Protein AF-A0A3B9YR61-F1 (afdb_monomer)

Structure (mmCIF, N/CA/C/O backbone):
data_AF-A0A3B9YR61-F1
#
_entry.id   AF-A0A3B9YR61-F1
#
loop_
_atom_site.group_PDB
_atom_site.id
_atom_site.type_symbol
_atom_site.label_atom_id
_atom_site.label_alt_id
_atom_site.label_comp_id
_atom_site.label_asym_id
_atom_site.label_entity_id
_atom_site.label_seq_id
_atom_site.pdbx_PDB_ins_code
_atom_site.Cartn_x
_atom_site.Cartn_y
_atom_site.Cartn_z
_atom_site.occupancy
_atom_site.B_iso_or_equiv
_atom_site.auth_seq_id
_atom_site.auth_comp_id
_atom_site.auth_asym_id
_atom_site.auth_atom_id
_atom_site.pdbx_PDB_model_num
ATOM 1 N N . MET A 1 1 ? 7.381 -7.596 9.452 1.00 75.88 1 MET A N 1
ATOM 2 C CA . MET A 1 1 ? 6.130 -6.898 9.077 1.00 75.88 1 MET A CA 1
ATOM 3 C C . MET A 1 1 ? 6.450 -5.870 8.001 1.00 75.88 1 MET A C 1
ATOM 5 O O . MET A 1 1 ? 7.551 -5.331 8.020 1.00 75.88 1 MET A O 1
ATOM 9 N N . THR A 1 2 ? 5.560 -5.657 7.035 1.00 88.69 2 THR A N 1
ATOM 10 C CA . THR A 1 2 ? 5.848 -4.857 5.831 1.00 88.69 2 THR A CA 1
ATOM 11 C C . THR A 1 2 ? 5.557 -3.386 6.086 1.00 88.69 2 THR A C 1
ATOM 13 O O . THR A 1 2 ? 4.435 -3.070 6.453 1.00 88.69 2 THR A O 1
ATOM 16 N N . LYS A 1 3 ? 6.528 -2.495 5.864 1.00 94.69 3 LYS A N 1
ATOM 17 C CA . LYS A 1 3 ? 6.343 -1.039 5.952 1.00 94.69 3 LYS A CA 1
ATOM 18 C C . LYS A 1 3 ? 6.433 -0.417 4.569 1.00 94.69 3 LYS A C 1
ATOM 20 O O . LYS A 1 3 ? 7.372 -0.725 3.831 1.00 94.69 3 LYS A O 1
ATOM 25 N N . ILE A 1 4 ? 5.488 0.449 4.216 1.00 95.38 4 ILE A N 1
ATOM 26 C CA . ILE A 1 4 ? 5.514 1.113 2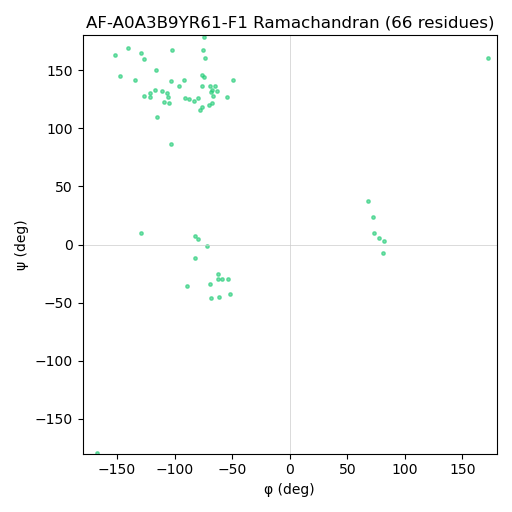.915 1.00 95.38 4 ILE A CA 1
ATOM 27 C C . ILE A 1 4 ? 6.540 2.244 2.968 1.00 95.38 4 ILE A C 1
ATOM 29 O O . ILE A 1 4 ? 6.423 3.208 3.715 1.00 95.38 4 ILE A O 1
ATOM 33 N N . 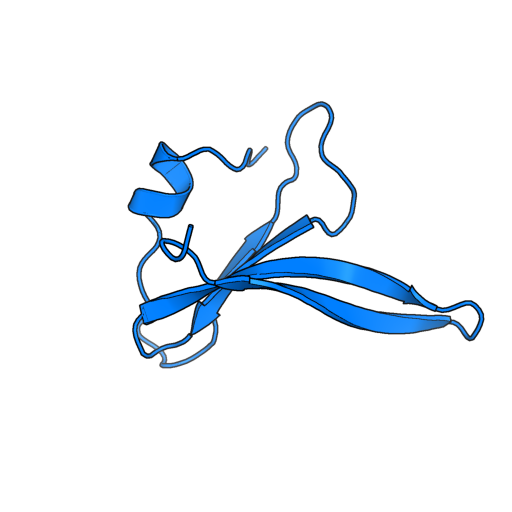THR A 1 5 ? 7.577 2.101 2.154 1.00 94.12 5 THR A N 1
ATOM 34 C CA . THR A 1 5 ? 8.633 3.088 1.924 1.00 94.12 5 THR A CA 1
ATOM 35 C C . THR A 1 5 ? 8.794 3.300 0.423 1.00 94.12 5 THR A C 1
ATOM 37 O O . THR A 1 5 ? 8.367 2.462 -0.375 1.00 94.12 5 THR A O 1
ATOM 40 N N . LYS A 1 6 ? 9.483 4.370 0.008 1.00 92.62 6 LYS A N 1
ATOM 41 C CA . LYS A 1 6 ? 9.814 4.568 -1.412 1.00 92.62 6 LYS A CA 1
ATOM 42 C C . LYS A 1 6 ? 10.491 3.326 -2.010 1.00 92.62 6 LYS A C 1
ATOM 44 O O . LYS A 1 6 ? 10.105 2.873 -3.076 1.00 92.62 6 LYS A O 1
ATOM 49 N N . ARG A 1 7 ? 11.426 2.711 -1.277 1.00 94.44 7 ARG A N 1
ATOM 50 C CA . ARG A 1 7 ? 12.157 1.516 -1.727 1.00 94.44 7 ARG A CA 1
ATOM 51 C C . ARG A 1 7 ? 11.243 0.319 -1.982 1.00 94.44 7 ARG A C 1
ATOM 53 O O . ARG A 1 7 ? 11.399 -0.362 -2.988 1.00 94.44 7 ARG A O 1
ATOM 60 N N . THR A 1 8 ? 10.302 0.047 -1.077 1.00 94.56 8 THR A N 1
ATOM 61 C CA . THR A 1 8 ? 9.368 -1.080 -1.245 1.00 94.56 8 THR A CA 1
ATOM 62 C C . THR A 1 8 ? 8.386 -0.826 -2.381 1.00 94.56 8 THR A C 1
ATOM 64 O O . THR A 1 8 ? 8.008 -1.754 -3.084 1.00 94.56 8 THR A O 1
ATOM 67 N N . VAL A 1 9 ? 7.994 0.434 -2.578 1.00 94.31 9 VAL A N 1
ATOM 68 C CA . VAL A 1 9 ? 7.138 0.848 -3.691 1.00 94.31 9 VAL A CA 1
ATOM 69 C C . VAL A 1 9 ? 7.872 0.719 -5.028 1.00 94.31 9 VAL A C 1
ATOM 71 O O . VAL A 1 9 ? 7.326 0.137 -5.959 1.00 94.31 9 VAL A O 1
ATOM 74 N N . ASP A 1 10 ? 9.119 1.186 -5.115 1.00 92.62 10 ASP A N 1
ATOM 75 C CA . ASP A 1 10 ? 9.950 1.079 -6.321 1.00 92.62 10 ASP A CA 1
ATOM 76 C C . ASP A 1 10 ? 10.230 -0.385 -6.705 1.00 92.62 10 ASP A C 1
ATOM 78 O O . ASP A 1 10 ? 10.487 -0.686 -7.872 1.00 92.62 10 ASP A O 1
ATOM 82 N N . ALA A 1 11 ? 10.196 -1.304 -5.735 1.00 93.56 11 ALA A N 1
ATOM 83 C CA . ALA A 1 11 ? 10.362 -2.741 -5.945 1.00 93.56 11 ALA A CA 1
ATOM 84 C C . ALA A 1 11 ? 9.068 -3.453 -6.385 1.00 93.56 11 ALA A C 1
ATOM 86 O O . ALA A 1 11 ? 9.128 -4.604 -6.812 1.00 93.56 11 ALA A O 1
ATOM 87 N N . LEU A 1 12 ? 7.907 -2.793 -6.309 1.00 93.31 12 LEU A N 1
ATOM 88 C CA . LEU A 1 12 ? 6.623 -3.379 -6.690 1.00 93.31 12 LEU A CA 1
ATOM 89 C C . LEU A 1 12 ? 6.586 -3.614 -8.214 1.00 93.31 12 LEU A C 1
ATOM 91 O O . LEU A 1 12 ? 6.983 -2.753 -9.003 1.00 93.31 12 LEU A O 1
ATOM 95 N N . ARG A 1 13 ? 6.151 -4.800 -8.647 1.00 93.62 13 ARG A N 1
ATOM 96 C CA . ARG A 1 13 ? 6.099 -5.218 -10.065 1.00 93.62 13 ARG A CA 1
ATOM 97 C C . ARG A 1 13 ? 4.761 -5.877 -10.379 1.00 93.62 13 ARG A C 1
ATOM 99 O O . ARG A 1 13 ? 4.305 -6.614 -9.520 1.00 93.62 13 ARG A O 1
ATOM 106 N N . PRO A 1 14 ? 4.137 -5.675 -11.551 1.00 94.44 14 PRO A N 1
ATOM 107 C CA . PRO A 1 14 ? 2.870 -6.331 -11.877 1.00 94.44 14 PRO A CA 1
ATOM 108 C C . PRO A 1 14 ? 2.916 -7.837 -11.621 1.00 94.44 14 PRO A C 1
ATOM 110 O O . PRO A 1 14 ? 3.939 -8.476 -11.870 1.00 94.44 14 PRO A O 1
ATOM 113 N N . GLU A 1 15 ? 1.821 -8.401 -11.116 1.00 93.12 15 GLU A N 1
ATOM 114 C CA . GLU A 1 15 ? 1.748 -9.845 -10.924 1.00 93.12 15 GLU A CA 1
ATOM 115 C C . GLU A 1 15 ? 1.692 -10.551 -12.289 1.00 93.12 15 GLU A C 1
ATOM 117 O O . GLU A 1 15 ? 0.957 -10.127 -13.184 1.00 93.12 15 GLU A O 1
ATOM 122 N N . ALA A 1 16 ? 2.449 -11.641 -12.442 1.00 86.75 16 ALA A N 1
ATOM 123 C CA . ALA A 1 16 ? 2.549 -12.381 -13.701 1.00 86.75 16 ALA A CA 1
ATOM 124 C C . ALA A 1 16 ? 1.207 -12.978 -14.163 1.00 86.75 16 ALA A C 1
ATOM 126 O O . ALA A 1 16 ? 0.961 -13.094 -15.359 1.00 86.75 16 ALA A O 1
ATOM 127 N N . GLU A 1 17 ? 0.319 -13.310 -13.223 1.00 92.12 17 GLU A N 1
ATOM 128 C CA . GLU A 1 17 ? -1.001 -13.901 -13.490 1.00 92.12 17 GLU A CA 1
ATOM 129 C C . GLU A 1 17 ? -2.054 -12.867 -13.929 1.00 92.12 17 GLU A C 1
ATOM 131 O O . GLU A 1 17 ? -3.227 -13.197 -14.096 1.00 92.12 17 GLU A O 1
ATOM 136 N N . GLY A 1 18 ? -1.661 -11.602 -14.111 1.00 92.56 18 GLY A N 1
ATOM 137 C CA . GLY A 1 18 ? -2.559 -10.559 -14.597 1.00 92.56 18 GLY A CA 1
ATOM 138 C C . GLY A 1 18 ? -3.607 -10.112 -13.577 1.00 92.56 18 GLY A C 1
ATOM 139 O O . GLY A 1 18 ? -4.636 -9.563 -13.973 1.00 92.56 18 GLY A O 1
ATOM 140 N N . ARG A 1 19 ? -3.364 -10.300 -12.273 1.00 95.50 19 ARG A N 1
ATOM 141 C CA . ARG A 1 19 ? -4.222 -9.757 -11.209 1.00 95.50 19 ARG A CA 1
ATOM 142 C C . ARG A 1 19 ? -3.606 -8.515 -10.573 1.00 95.50 19 ARG A C 1
ATOM 144 O O . ARG A 1 19 ? -2.442 -8.168 -10.775 1.00 95.50 19 ARG A O 1
ATOM 151 N N . ASP A 1 20 ? -4.431 -7.819 -9.800 1.00 95.81 20 ASP A N 1
ATOM 152 C CA . ASP A 1 20 ? -3.971 -6.709 -8.978 1.00 95.81 20 ASP A CA 1
ATOM 153 C C . ASP A 1 20 ? -3.041 -7.223 -7.872 1.00 95.81 20 ASP A C 1
ATOM 155 O O . ASP A 1 20 ? -3.432 -8.074 -7.070 1.00 95.81 20 ASP A O 1
ATOM 159 N N . GLN A 1 21 ? -1.857 -6.627 -7.758 1.00 95.81 21 GLN A N 1
ATOM 160 C CA . GLN A 1 21 ? -0.975 -6.846 -6.618 1.00 95.81 21 GLN A CA 1
ATOM 161 C C . GLN A 1 21 ? -1.235 -5.806 -5.527 1.00 95.81 21 GLN A C 1
ATOM 163 O O . GLN A 1 21 ? -1.429 -4.618 -5.803 1.00 95.81 21 GLN A O 1
ATOM 168 N N . TRP A 1 22 ? -1.178 -6.255 -4.275 1.00 95.31 22 TRP A N 1
ATOM 169 C CA . TRP A 1 22 ? -1.432 -5.435 -3.097 1.00 95.31 22 TRP A CA 1
ATOM 170 C C . TRP A 1 22 ? -0.221 -5.419 -2.176 1.00 95.31 22 TRP A C 1
ATOM 172 O O . TRP A 1 22 ? 0.296 -6.466 -1.796 1.00 95.31 22 TRP A O 1
ATOM 182 N N . LEU A 1 23 ? 0.183 -4.219 -1.772 1.00 96.31 23 LEU A N 1
ATOM 183 C CA . LEU A 1 23 ? 1.165 -3.996 -0.722 1.00 96.31 23 LEU A CA 1
ATOM 184 C C . LEU A 1 23 ? 0.464 -3.283 0.433 1.00 96.31 23 LEU A C 1
ATOM 186 O O . LEU A 1 23 ? 0.086 -2.122 0.298 1.00 96.31 23 LEU A O 1
ATOM 190 N N . TRP A 1 24 ? 0.269 -3.975 1.552 1.00 97.19 24 TRP A N 1
ATOM 191 C CA . TRP A 1 24 ? -0.336 -3.399 2.755 1.00 97.19 24 TRP A CA 1
ATOM 192 C C . TRP A 1 24 ? 0.740 -2.932 3.726 1.00 97.19 24 TRP A C 1
ATOM 194 O O . TRP A 1 24 ? 1.700 -3.666 3.982 1.00 97.19 24 TRP A O 1
ATOM 204 N N . ASP A 1 25 ? 0.554 -1.744 4.301 1.00 96.94 25 ASP A N 1
ATOM 205 C CA . ASP A 1 25 ? 1.374 -1.334 5.433 1.00 96.94 25 ASP A CA 1
ATOM 206 C C . ASP A 1 25 ? 0.887 -2.058 6.692 1.00 96.94 25 ASP A C 1
ATOM 208 O O . ASP A 1 25 ? -0.267 -1.953 7.107 1.00 96.94 25 ASP A O 1
ATOM 212 N 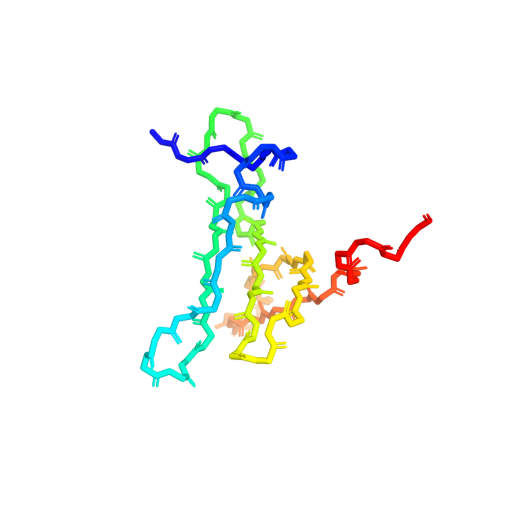N . THR A 1 26 ? 1.779 -2.857 7.258 1.00 96.12 26 THR A N 1
ATOM 213 C CA . THR A 1 26 ? 1.579 -3.666 8.464 1.00 96.12 26 THR A CA 1
ATOM 214 C C . THR A 1 26 ? 2.704 -3.432 9.471 1.00 96.12 26 THR A C 1
ATOM 216 O O . THR A 1 26 ? 2.824 -4.183 10.434 1.00 96.12 26 THR A O 1
ATOM 219 N N . GLY A 1 27 ? 3.560 -2.432 9.237 1.00 92.81 27 GLY A N 1
ATOM 220 C CA . GLY A 1 27 ? 4.675 -2.092 10.109 1.00 92.81 27 GLY A CA 1
ATOM 221 C C . GLY A 1 27 ? 4.241 -1.383 11.390 1.00 92.81 27 GLY A C 1
ATOM 222 O O . GLY A 1 27 ? 3.068 -1.080 11.608 1.00 92.81 27 GLY A O 1
ATOM 223 N N . ASP A 1 28 ? 5.218 -1.082 12.242 1.00 93.69 28 ASP A N 1
ATOM 224 C CA . ASP A 1 28 ? 4.966 -0.300 13.449 1.00 93.69 28 ASP A CA 1
ATOM 225 C C . ASP A 1 28 ? 4.483 1.123 13.104 1.00 93.69 28 ASP A C 1
ATOM 227 O O . ASP A 1 28 ? 5.049 1.796 12.225 1.00 93.69 28 ASP A O 1
ATOM 231 N N . GLY A 1 29 ? 3.407 1.537 13.779 1.00 91.19 29 GLY A N 1
ATOM 232 C CA . GLY A 1 29 ? 2.669 2.776 13.522 1.00 91.19 29 GLY A CA 1
ATOM 233 C C . GLY A 1 29 ? 1.796 2.782 12.257 1.00 91.19 29 GLY A C 1
ATOM 234 O O . GLY A 1 29 ? 1.312 3.846 11.873 1.00 91.19 29 GLY A O 1
ATOM 235 N N . ALA A 1 30 ? 1.595 1.642 11.584 1.00 93.88 30 ALA A N 1
ATOM 236 C CA . ALA A 1 30 ? 0.826 1.597 10.341 1.00 93.88 30 ALA A CA 1
ATOM 237 C C . ALA A 1 30 ? -0.656 1.972 10.534 1.00 93.88 30 ALA A C 1
ATOM 239 O O . ALA A 1 30 ? -1.346 1.476 11.431 1.00 93.88 30 ALA A O 1
ATOM 240 N N . LEU A 1 31 ? -1.180 2.797 9.621 1.00 93.81 31 LEU A N 1
ATOM 241 C CA . LEU A 1 31 ? -2.614 3.055 9.519 1.00 93.81 31 LEU A CA 1
ATOM 242 C C . LEU A 1 31 ? -3.318 1.802 8.982 1.00 93.81 31 LEU A C 1
ATOM 244 O O . LEU A 1 31 ? -3.057 1.359 7.862 1.00 93.81 31 LEU A O 1
ATOM 248 N N . LYS A 1 32 ? -4.250 1.242 9.761 1.00 93.88 32 LYS A N 1
ATOM 249 C CA . LYS A 1 32 ? -4.994 0.038 9.363 1.00 93.88 32 LYS A CA 1
ATOM 250 C C . LYS A 1 32 ? -5.674 0.229 8.008 1.00 93.88 32 LYS A C 1
ATOM 252 O O . LYS A 1 32 ? -6.442 1.166 7.810 1.00 93.88 32 LYS A O 1
ATOM 257 N N . GLY A 1 33 ? -5.415 -0.712 7.104 1.00 96.50 33 GLY A N 1
ATOM 258 C CA . GLY A 1 33 ? -5.990 -0.716 5.766 1.00 96.50 33 GLY A CA 1
ATOM 259 C C . GLY A 1 33 ? -5.330 0.257 4.793 1.00 96.50 33 GLY A C 1
ATOM 260 O O . GLY A 1 33 ? -5.823 0.376 3.680 1.00 96.50 33 GLY A O 1
ATOM 261 N N . PHE A 1 34 ? -4.241 0.937 5.154 1.00 97.75 34 PHE A N 1
ATOM 262 C CA . PHE A 1 34 ? -3.451 1.706 4.195 1.00 97.75 34 PHE A CA 1
ATOM 263 C C . PHE A 1 34 ? -2.578 0.785 3.331 1.00 97.75 34 PHE A C 1
ATOM 265 O O . PHE A 1 34 ? -1.963 -0.163 3.829 1.00 97.75 34 PHE A O 1
ATOM 272 N N . GLY A 1 35 ? -2.528 1.052 2.027 1.00 97.56 35 GLY A N 1
ATOM 273 C CA . GLY A 1 35 ? -1.760 0.237 1.096 1.00 97.56 35 GLY A CA 1
ATOM 274 C C . GLY A 1 35 ? -1.567 0.848 -0.288 1.00 97.56 35 GLY A C 1
ATOM 275 O O . GLY A 1 35 ? -2.058 1.936 -0.594 1.00 97.56 35 GLY A O 1
ATOM 276 N N . VAL A 1 36 ? -0.870 0.100 -1.140 1.00 97.50 36 VAL A N 1
ATOM 277 C CA . VAL A 1 36 ? -0.707 0.360 -2.573 1.00 97.50 36 VAL A CA 1
ATOM 278 C C . VAL A 1 36 ? -1.336 -0.784 -3.360 1.00 97.50 36 VAL A C 1
ATOM 280 O O . VAL A 1 36 ? -1.081 -1.956 -3.078 1.00 97.50 36 VAL A O 1
ATOM 283 N N . ARG A 1 37 ? -2.129 -0.442 -4.378 1.00 97.19 37 ARG A N 1
ATOM 284 C CA . ARG A 1 37 ? -2.592 -1.386 -5.403 1.00 97.19 37 ARG A CA 1
ATOM 285 C C . ARG A 1 37 ? -1.844 -1.129 -6.695 1.00 97.19 37 ARG A C 1
ATOM 287 O O . ARG A 1 37 ? -1.890 -0.005 -7.188 1.00 97.19 37 ARG A O 1
ATOM 294 N N . MET A 1 38 ? -1.239 -2.165 -7.261 1.00 97.06 38 MET A N 1
ATOM 295 C CA . MET A 1 38 ? -0.656 -2.150 -8.598 1.00 97.06 38 MET A CA 1
ATOM 296 C C . MET A 1 38 ? -1.507 -2.998 -9.537 1.00 97.06 38 MET A C 1
ATOM 298 O O . MET A 1 38 ? -1.725 -4.180 -9.289 1.00 97.06 38 MET A O 1
ATOM 302 N N . LYS A 1 39 ? -1.984 -2.377 -10.614 1.00 96.19 39 LYS A N 1
ATOM 303 C CA . LYS A 1 39 ? -2.694 -3.062 -11.694 1.00 96.19 39 LYS A CA 1
ATOM 304 C C . LYS A 1 39 ? -1.717 -3.883 -12.547 1.00 96.19 39 LYS A C 1
ATOM 306 O O . LYS A 1 39 ? -0.538 -3.522 -12.614 1.00 96.19 39 LYS A O 1
ATOM 311 N N . PRO A 1 40 ? -2.208 -4.871 -13.317 1.00 96.56 40 PRO A N 1
ATOM 312 C CA . PRO A 1 40 ? -1.405 -5.588 -14.314 1.00 96.56 40 PRO A CA 1
ATOM 313 C C . PRO A 1 40 ? -0.698 -4.665 -15.314 1.00 96.56 40 PRO A C 1
ATOM 315 O O . PRO A 1 40 ? 0.401 -4.951 -15.770 1.00 96.56 40 PRO A O 1
ATOM 318 N N . SER A 1 41 ? -1.292 -3.503 -15.606 1.00 94.88 41 SER A N 1
ATOM 319 C CA . SER A 1 41 ? -0.710 -2.485 -16.487 1.00 94.88 41 SER A CA 1
ATOM 320 C C . SER A 1 41 ? 0.484 -1.724 -15.885 1.00 94.88 41 SER A C 1
ATOM 322 O O . SER A 1 41 ? 0.976 -0.788 -16.508 1.00 94.88 41 SER A O 1
ATOM 324 N N . GLY A 1 42 ? 0.885 -2.012 -14.642 1.00 93.94 42 GLY A N 1
ATOM 325 C CA . GLY A 1 42 ? 1.912 -1.261 -13.908 1.00 93.94 42 GLY A CA 1
ATOM 326 C C . GLY A 1 42 ? 1.423 0.031 -13.254 1.00 93.94 42 GLY A C 1
ATOM 327 O O . GLY A 1 42 ? 2.144 0.626 -12.457 1.00 93.94 42 GLY A O 1
ATOM 328 N N . ALA A 1 43 ? 0.184 0.458 -13.515 1.00 95.12 43 ALA A N 1
ATOM 329 C CA . ALA A 1 43 ? -0.386 1.616 -12.835 1.00 95.12 43 ALA A CA 1
ATOM 330 C C . ALA A 1 43 ? -0.607 1.300 -11.348 1.00 95.12 43 ALA A C 1
ATOM 332 O O . ALA A 1 43 ? -1.347 0.372 -11.014 1.00 95.12 43 ALA A O 1
ATOM 333 N N . ALA A 1 44 ? 0.004 2.090 -10.466 1.00 96.50 44 ALA A N 1
ATOM 334 C CA . ALA A 1 44 ? -0.102 1.930 -9.021 1.00 96.50 44 ALA A CA 1
ATOM 335 C C . ALA A 1 44 ? -0.787 3.130 -8.355 1.00 96.50 44 ALA A C 1
ATOM 337 O O . ALA A 1 44 ? -0.715 4.257 -8.847 1.00 96.50 44 ALA A O 1
ATOM 338 N N . SER A 1 45 ? -1.478 2.904 -7.239 1.00 97.56 45 SER A N 1
ATOM 339 C CA . SER A 1 45 ? -2.149 3.963 -6.476 1.00 97.56 45 SER A CA 1
ATOM 340 C C . SER A 1 45 ? -2.149 3.667 -4.982 1.00 97.56 45 SER A C 1
ATOM 342 O O . SER A 1 45 ? -2.306 2.511 -4.582 1.00 97.56 45 SER A O 1
ATOM 344 N N . TYR A 1 46 ? -2.031 4.718 -4.173 1.00 97.25 46 TYR A N 1
ATOM 345 C CA . TYR A 1 46 ? -2.261 4.651 -2.733 1.00 97.25 46 TYR A CA 1
ATOM 346 C C . TYR A 1 46 ? -3.755 4.553 -2.441 1.00 97.25 46 TYR A C 1
ATOM 348 O O . TYR A 1 46 ? -4.578 5.165 -3.129 1.00 97.25 46 TYR A O 1
ATOM 356 N N . LEU A 1 47 ? -4.115 3.798 -1.409 1.00 97.75 47 LEU A N 1
ATOM 357 C CA . LEU A 1 47 ? -5.500 3.621 -0.992 1.00 97.75 47 LEU A CA 1
ATOM 358 C C . LEU A 1 47 ? -5.625 3.334 0.501 1.00 97.75 47 LEU A C 1
ATOM 360 O O . LEU A 1 47 ? -4.679 2.890 1.150 1.00 97.75 47 LEU A O 1
ATOM 364 N N . VAL A 1 48 ? -6.844 3.507 1.007 1.00 98.06 48 VAL A N 1
ATOM 365 C CA . VAL A 1 48 ? -7.267 3.005 2.315 1.00 98.06 48 VAL A CA 1
ATOM 366 C C . VAL A 1 48 ? -8.456 2.066 2.141 1.00 98.06 48 VAL A C 1
ATOM 368 O O . VAL A 1 48 ? -9.469 2.421 1.537 1.00 98.06 48 VAL A O 1
ATOM 371 N N . GLN A 1 49 ? -8.346 0.858 2.686 1.00 98.19 49 GLN A N 1
ATOM 372 C CA . GLN A 1 49 ? -9.450 -0.067 2.886 1.00 98.19 49 GLN A CA 1
ATOM 373 C C . GLN A 1 49 ? -10.056 0.155 4.271 1.00 98.19 49 GLN A C 1
ATOM 375 O O . GLN A 1 49 ? -9.364 0.082 5.280 1.00 98.19 49 GLN A O 1
ATOM 380 N N . TYR A 1 50 ? -11.363 0.376 4.325 1.00 97.25 50 TYR A N 1
ATOM 381 C CA . TYR A 1 50 ? -12.073 0.674 5.564 1.00 97.25 50 TYR A CA 1
ATOM 382 C C . TYR A 1 50 ? -13.427 -0.033 5.613 1.00 97.25 50 TYR A C 1
ATOM 384 O O . TYR A 1 50 ? -13.901 -0.609 4.626 1.00 97.25 50 TYR A O 1
ATOM 392 N N . ARG A 1 51 ? -14.040 -0.008 6.797 1.00 97.25 51 ARG A N 1
ATOM 393 C CA . ARG A 1 51 ? -15.384 -0.530 7.040 1.00 97.25 51 ARG A CA 1
ATOM 394 C C . ARG A 1 51 ? -16.342 0.637 7.224 1.00 97.25 51 ARG A C 1
ATOM 396 O O . ARG A 1 51 ? -16.049 1.561 7.975 1.00 97.25 51 ARG A O 1
ATOM 403 N N . THR A 1 52 ? -17.460 0.610 6.511 1.00 97.25 52 THR A N 1
ATOM 404 C CA . THR A 1 52 ? -18.526 1.598 6.704 1.00 97.25 52 THR A CA 1
ATOM 405 C C . THR A 1 52 ? -19.312 1.295 7.980 1.00 97.25 52 THR A C 1
ATOM 407 O O . THR A 1 52 ? -19.191 0.199 8.538 1.00 97.25 52 THR A O 1
ATOM 410 N N . LYS A 1 53 ? -20.148 2.242 8.426 1.00 96.94 53 LYS A N 1
ATOM 411 C CA . LYS A 1 53 ? -21.030 2.048 9.590 1.00 96.94 53 LYS A CA 1
ATOM 412 C C . LYS A 1 53 ? -21.986 0.862 9.399 1.00 96.94 53 LYS A C 1
ATOM 414 O O . LYS A 1 53 ? -22.305 0.178 10.359 1.00 96.94 53 LYS A O 1
ATOM 419 N N . GLU A 1 54 ? -22.357 0.563 8.155 1.00 97.69 54 GLU A N 1
ATOM 420 C CA . GLU A 1 54 ? -23.208 -0.572 7.764 1.00 97.69 54 GLU A CA 1
ATOM 421 C C . GLU A 1 54 ? -22.427 -1.892 7.629 1.00 97.69 54 GLU A C 1
ATOM 423 O O . GLU A 1 54 ? -22.948 -2.875 7.107 1.00 97.69 54 GLU A O 1
ATOM 428 N N . GLY A 1 55 ? -21.148 -1.926 8.014 1.00 97.12 55 GLY A N 1
ATOM 429 C CA . GLY A 1 55 ? -20.338 -3.135 7.928 1.00 97.12 55 GLY A CA 1
ATOM 430 C C . GLY A 1 55 ? -20.035 -3.558 6.487 1.00 97.12 55 GLY A C 1
ATOM 431 O O . GLY A 1 55 ? -19.990 -4.752 6.186 1.00 97.12 55 GLY A O 1
ATOM 432 N N . ARG A 1 56 ? -19.799 -2.616 5.569 1.00 97.94 56 ARG A N 1
ATOM 433 C CA . ARG A 1 56 ? -19.304 -2.929 4.214 1.00 97.94 56 ARG A CA 1
ATOM 434 C C . ARG A 1 56 ? -17.818 -2.626 4.096 1.00 97.94 56 ARG A C 1
ATOM 436 O O . ARG A 1 56 ? -17.357 -1.611 4.606 1.00 97.94 56 ARG A O 1
ATOM 443 N N . THR A 1 57 ? -17.068 -3.481 3.399 1.00 97.50 57 THR A N 1
ATOM 444 C CA . THR A 1 57 ? -15.660 -3.208 3.075 1.00 97.50 57 THR A CA 1
ATOM 445 C C . THR A 1 57 ? -15.623 -2.332 1.839 1.00 97.50 57 THR A C 1
ATOM 447 O O . THR A 1 57 ? -16.170 -2.692 0.797 1.00 97.50 57 THR A O 1
ATOM 450 N N . ARG A 1 58 ? -14.980 -1.176 1.956 1.00 97.56 58 ARG A N 1
ATOM 451 C CA . ARG A 1 58 ? -14.785 -0.229 0.860 1.00 97.56 58 ARG A CA 1
ATOM 452 C C . ARG A 1 58 ? -13.305 0.097 0.732 1.00 97.56 58 ARG A C 1
ATOM 454 O O . ARG A 1 58 ? -12.535 -0.105 1.668 1.00 97.56 58 ARG A O 1
ATOM 461 N N . ARG A 1 59 ? -12.916 0.585 -0.443 1.00 97.31 59 ARG A N 1
ATOM 462 C CA . ARG A 1 59 ? -11.567 1.078 -0.727 1.00 97.31 59 ARG A CA 1
ATOM 463 C C . ARG A 1 59 ? -11.678 2.481 -1.298 1.00 97.31 59 ARG A C 1
ATOM 465 O O . ARG A 1 59 ? -12.426 2.682 -2.250 1.00 97.31 59 ARG A O 1
ATOM 472 N N . LEU A 1 60 ? -10.944 3.415 -0.708 1.00 97.75 60 LEU A N 1
ATOM 473 C CA . LEU A 1 60 ? -10.788 4.780 -1.19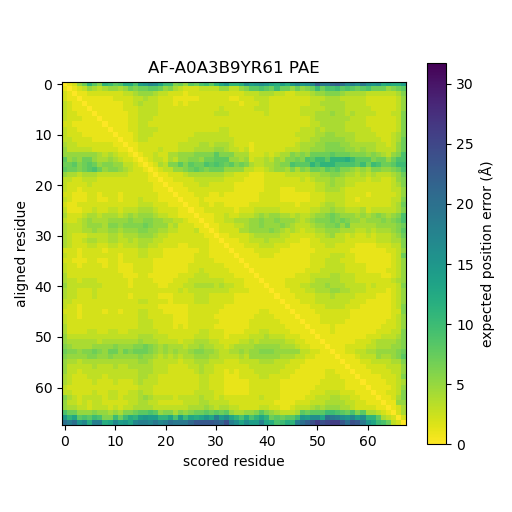2 1.00 97.75 60 LEU A CA 1
ATOM 474 C C . LEU A 1 60 ? -9.403 4.909 -1.820 1.00 97.75 60 LEU A C 1
ATOM 476 O O . LEU A 1 60 ? -8.412 4.662 -1.140 1.00 97.75 60 LEU A O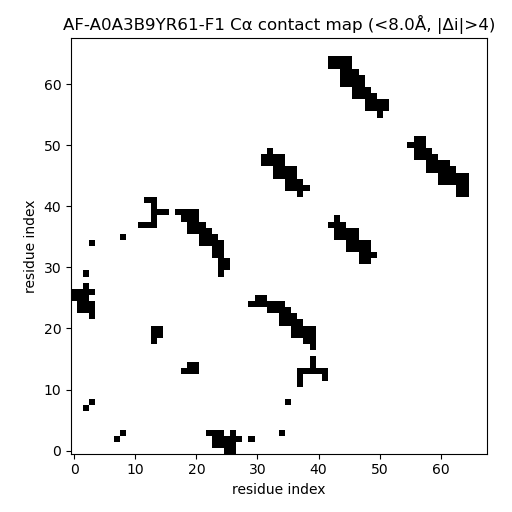 1
ATOM 480 N N . VAL A 1 61 ? -9.336 5.283 -3.097 1.00 97.75 61 VAL A N 1
ATOM 481 C CA . VAL A 1 61 ? -8.071 5.625 -3.759 1.00 97.75 61 VAL A CA 1
ATOM 482 C C . VAL A 1 61 ? -7.699 7.049 -3.363 1.00 97.75 61 VAL A C 1
ATOM 484 O O . VAL A 1 61 ? -8.514 7.953 -3.517 1.00 97.75 61 VAL A O 1
ATOM 487 N N . LEU A 1 62 ? -6.488 7.232 -2.843 1.00 96.38 62 LEU A N 1
ATOM 488 C CA . LEU A 1 62 ? -5.97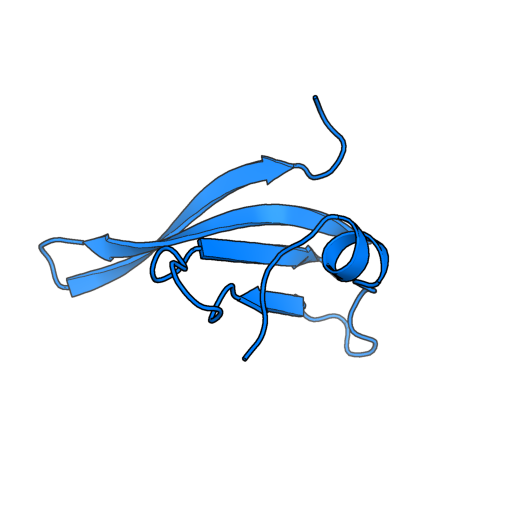4 8.530 -2.405 1.00 96.38 62 LEU A CA 1
ATOM 489 C C . LEU A 1 62 ? -5.269 9.280 -3.537 1.00 96.38 62 LEU A C 1
ATOM 491 O O . LEU A 1 62 ? -5.357 10.497 -3.616 1.00 96.38 62 LEU A O 1
ATOM 495 N N . GLY A 1 63 ? -4.573 8.556 -4.414 1.00 96.38 63 GLY A N 1
ATOM 496 C CA . GLY A 1 63 ? -3.835 9.150 -5.525 1.00 96.38 63 GLY A CA 1
ATOM 497 C C . GLY A 1 63 ? -2.980 8.130 -6.265 1.00 96.38 63 GLY A C 1
ATOM 498 O O . GLY A 1 63 ? -2.679 7.051 -5.738 1.00 96.38 63 GLY A O 1
ATOM 499 N N . ARG A 1 64 ? -2.604 8.458 -7.502 1.00 95.75 64 ARG A N 1
ATOM 500 C CA . ARG A 1 64 ? -1.714 7.626 -8.314 1.00 95.75 64 ARG A CA 1
ATOM 501 C C . ARG A 1 64 ? -0.270 7.781 -7.843 1.00 95.75 64 ARG A C 1
ATOM 503 O O . ARG A 1 64 ? 0.153 8.842 -7.400 1.00 95.75 64 ARG A O 1
ATOM 510 N N . LEU A 1 65 ? 0.495 6.700 -7.936 1.00 93.31 65 LEU A N 1
ATOM 511 C CA . LEU A 1 65 ? 1.922 6.741 -7.667 1.00 93.31 65 LEU A CA 1
ATOM 512 C C . LEU A 1 65 ? 2.652 7.558 -8.747 1.00 93.31 65 LEU A C 1
ATOM 514 O O . LEU A 1 65 ? 2.463 7.288 -9.932 1.00 93.31 65 LEU A O 1
ATOM 518 N N . GLY A 1 66 ? 3.518 8.489 -8.336 1.00 84.62 66 GLY A N 1
ATOM 519 C CA . GLY A 1 66 ? 4.370 9.269 -9.245 1.00 84.62 66 GLY A CA 1
ATOM 520 C C . GLY A 1 66 ? 3.692 10.478 -9.896 1.00 84.62 66 GLY A C 1
ATOM 521 O O . GLY A 1 66 ? 4.331 11.155 -10.690 1.00 84.62 66 GLY A O 1
ATOM 522 N N . GLU A 1 67 ? 2.433 10.758 -9.556 1.00 73.12 67 GLU A N 1
ATOM 523 C CA . GLU A 1 67 ? 1.740 12.000 -9.911 1.00 73.12 67 GLU A CA 1
ATOM 524 C C . GLU A 1 67 ? 1.699 12.895 -8.666 1.00 73.12 67 GLU A C 1
ATOM 526 O O . GLU A 1 67 ? 0.770 12.809 -7.862 1.00 73.12 67 GLU A O 1
ATOM 531 N N . MET A 1 68 ? 2.754 13.688 -8.458 1.00 52.38 68 MET A N 1
ATOM 532 C CA . MET A 1 68 ? 2.756 14.842 -7.552 1.00 52.38 68 MET A CA 1
ATOM 533 C C . MET A 1 68 ? 3.825 15.841 -7.975 1.00 52.38 68 MET A C 1
ATOM 535 O O . MET A 1 68 ? 4.952 15.382 -8.269 1.00 52.38 68 MET A O 1
#

Nearest PDB structures (foldseek):
  6hwl-assembly1_A  TM=4.307E-01  e=2.040E+00  Streptacidiphilus jiangxiensis
  3dgy-assembly3_C  TM=4.830E-01  e=3.424E+00  Kitasatospora aureofaciens
  3dgy-assembly1_A  TM=4.954E-01  e=4.068E+00  Kitasatospora aureofaciens
  7snx-assembly1_A  TM=5.083E-01  e=8.592E+00  Oplophorus gracilirostris
  2oaj-assembly1_A  TM=5.095E-01  e=7.658E+00  Saccharomyces cerevisiae

Sequence (68 aa):
MTKITKRTVDALRPEAEGRDQWLWDTGDGALKGFGVRMKPSGAASYLVQYRTKEGRTRRLVLGRLGEM

Solvent-accessible surface area (backbone atoms only — not comparable to full-atom values): 4072 Å² total; per-residue (Å²): 118,46,60,83,42,74,70,57,56,73,66,60,70,50,37,91,88,62,42,73,37,77,48,60,32,59,26,92,90,47,57,81,47,30,32,37,44,28,32,52,87,60,56,37,28,37,31,38,42,48,70,48,97,88,72,44,85,47,74,46,76,76,44,56,65,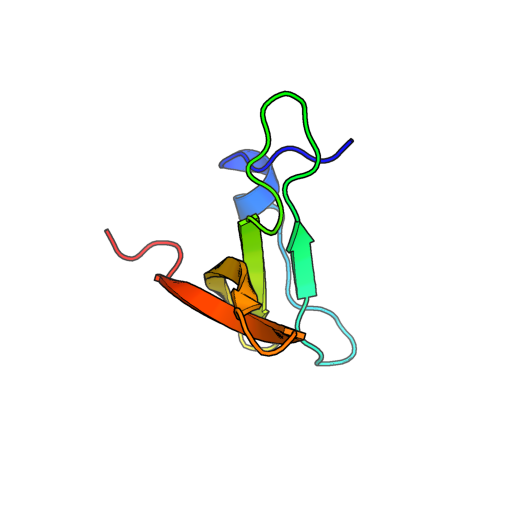92,72,128

pLDDT: mean 94.0, std 6.69, range [52.38, 98.19]

Mean predicted aligned error: 3.24 Å

Secondary structure (DSSP, 8-state):
-----HHHHHT----TTSSPEEEE--STTPPTTEEEEE-TTS-EEEEEEEE-TTS-EEEEEEEETT--

Radius of gyration: 12.48 Å; Cα contacts (8 Å, |Δi|>4): 125; chains: 1; bounding box: 35×29×30 Å

Foldseek 3Di:
DAADDPVVLVVDDADPVQAKDKDAHPDPPGDAQWTKIAGNVRWIFTWGWDADPVGDTDIDTPGTPPDD

=== Feature glossary ===
Legend for the data blocks above and below:

— What the protein is —

The amino-acid sequence is the protein's primary structure: the linear order of residues from the N-terminus to the C-terminus, written in one-letter code. Everything else here — the 3D coordinates, the secondary structure, the domain annotations — is ultimately a consequence of this string.

Functional annotations link the protein to curated databases. InterPro entries identify conserved domains and families by matching the sequence against member-database signatures (Pfam, PROSITE, CDD, …). Gene Ontology (GO) terms describe molecular function, biological process, and cellular component in a controlled vocabulary. CATH places the structure in a hierarchical fold classification (Class/Architecture/Topology/Homologous-superfamily). The organism is the source species.

— Where its atoms are —

Atomic coordinates in PDBx/mmCIF format — the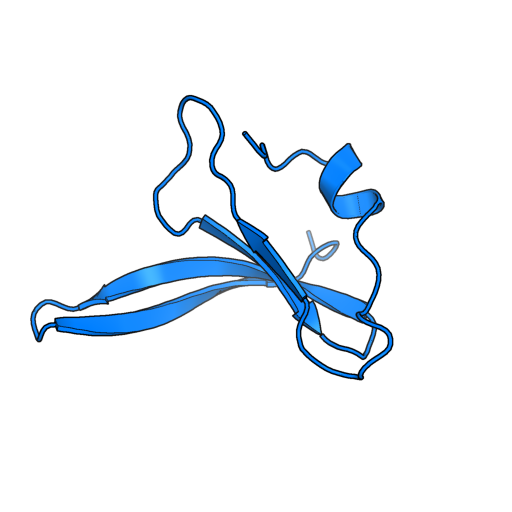 same representation the Protein Data Bank distributes. Each line of the _atom_site loop places one backbone atom in Cartesian space (units: ångströms, origin: arbitrary).

The six renders are orthograp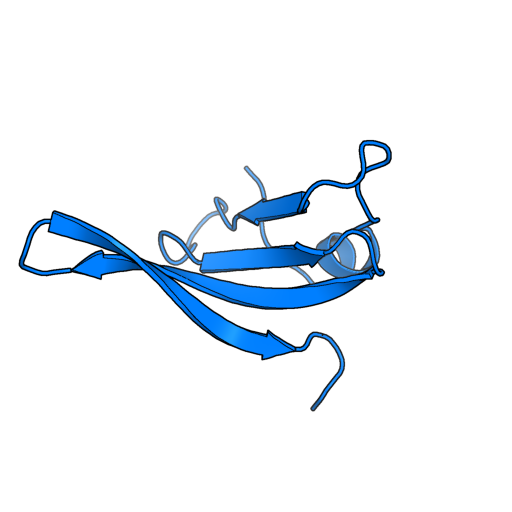hic views along the three Cartesian axes in both directions. Representation (cartoon, sticks, or surface) and color scheme (sequence-rainbow or by-chain) vary across proteins so the training set covers all the common visualization conventions.

— Local backbone conformation —

Eight-state secondary structure (DSSP): H is the canonical α-helix, G the tighter 3₁₀-helix, I the wider π-helix; E/B are β-structure, T and S are turns and bends, and '-' is everything else. DSSP derives these from the pattern of main-chain N–H···O=C hydrogen bonds, not from the sequence.

Three-state secondary structure (P-SEA) collapses the eight DSSP classes into helix (a), strand (b), and coil (c). P-SEA assigns these from Cα geometry alone — distances and angles — without requiring backbone oxygens, so it works on any Cα trace.

φ (phi) and ψ (psi) are the two rotatable backbone dihedrals per residue: φ is the C(i-1)–N–Cα–C torsion, ψ is the N–Cα–C–N(i+1) torsion, both in degrees on (−180°, 180°]. α-helical residues cluster near (−60°, −45°); β-strand residues near (−120°, +130°). A Ramachandran plot is simply a scatter of (φ, ψ) for every residue.

— Global shape and packing —

The geometric summary reports three shape descriptors. Rg (radius of gyration) measures how spread out the Cα atoms are about their centre of mass; compact globular proteins have small Rg, elongated or unfolded ones large. Cα contacts (<8 Å, |i−j|>4) count long-range residue pairs in spatial proximity — high for tightly packed folds, near zero for rods or random coil. The bounding-box extents give the protein's footprint along x, y, z in Å.

SASA measures how much of the protein is reachable by solvent. It is computed by rolling a water-sized probe over the atomic surface and summing the exposed area (Å²). Per-residue SASA distinguishes core (buried, low SASA) from surface (exposed, high SASA) residues; total SASA is a whole-molecule size measure.

Plot images: a contact map (which residues are close in 3D, as an N×N binary image), a Ramachandran scatter (backbone torsion angles, revealing secondary-structure composition at a glance), and — for AlphaFold structures — a PAE heatmap (pairwise prediction confidence).

— Structural neighborhood —

A 3Di character summarizes, for each residue, the relative orientation of the Cα frame of its nearest spatial neighbor. Because it encodes fold topology rather than chemistry, 3Di alignments detect remote structural similarity that sequence alignment misses.

The Foldseek neighbor list gives the closest experimentally determined structures in the PDB, ranked by structural alignment. TM-score near 1 means near-identical fold; near 0.3 means only rough topology match. This is how one finds what a novel AlphaFold prediction most resembles in the solved-structure universe.

— Confidence and disorder —

For AlphaFold models, the B-factor field carries pLDDT — the model's own estimate of local accuracy on a 0–100 scale. Regions with pLDDT<50 should be treated as essentially unmodeled; they often correspond to intrinsically disordered segments.

Crystallographic B-factors measure how much each atom's electron density is smeared out, in Å². They rise in mobile loops and surface residues and fall in the buried interior. In AlphaFold models this column is repurposed to hold pLDDT instead.

Predicted Aligned Error (PAE) is an AlphaFold confidence matrix: entry (i, j) is the expected error in the position of residue j, in ångströms, when the prediction is superimposed on the true structure at residue i. Low PAE within a block of residues means that block is internally rigid and well-predicted; high PAE between two blocks means their relative placement is uncertain even if each block individually is confident.